Protein AF-A0A2V7LCY2-F1 (afdb_monomer)

Mean predicted aligned error: 13.64 Å

Nearest PDB structures (foldseek):
  6x6s-assembly1_AY  TM=3.206E-01  e=6.031E+00  Helicobacter pylori
  4gzv-assembly2_G  TM=2.573E-01  e=1.476E+00  Bacteroides ovatus ATCC 8483
  2opl-assembly1_A  TM=2.297E-01  e=2.893E+00  Geobacter sulfurreducens
  8gnn-assembly1_B  TM=3.314E-01  e=4.177E+00  Homo sapiens

Foldseek 3Di:
DDPFWPDWDFDFPDDDPFKTWGQTQWTAGVVRDIDGPGGDTDIDTVVVPPDDDDDDDDPVVVVVVVVVVVVVVVVVVVVVVVVDDDDDDDDPDDDDDDDD

Solvent-accessible surface area (backbone atoms only — not comparable to full-atom values): 6447 Å² total; per-residue (Å²): 136,69,97,52,69,66,45,81,41,55,51,79,77,47,73,60,99,57,34,37,34,29,35,31,55,31,34,30,32,71,84,69,50,74,44,79,54,70,69,54,75,47,78,42,53,44,92,78,51,90,77,86,86,82,92,76,81,57,63,69,62,50,52,51,52,53,49,51,52,52,51,52,50,51,52,49,52,53,51,43,61,75,68,68,67,79,93,81,81,78,79,85,85,80,88,84,90,75,95,131

pLDDT: mean 78.45, std 15.23, range [41.38, 97.06]

Radius of gyration: 26.58 Å; Cα contacts (8 Å, |Δi|>4): 96; chains: 1; bounding box: 69×38×60 Å

Secondary structure (DSSP, 8-state):
--TTEEEEEEEEEEE-SSEEEEEEEEEEETT--EE---S-EEEEEGGG-S--------HHHHHHHHHHHHHHHHHHHHHHHHTT----S-----------

Sequence (100 aa):
MGPGIARVEGALIGSTDSEYTLRIAGVTDIRGRESRWSGEQVSLRRTWVGNAYERRFSKPRTYVLVGALTAGLTTFVVTRHLFGIGSLAGSSGGGGGNQQ

Structure (mmCIF, N/CA/C/O backbone):
data_AF-A0A2V7LCY2-F1
#
_entry.id   AF-A0A2V7LCY2-F1
#
loop_
_atom_site.group_PDB
_atom_site.id
_atom_site.type_symbol
_atom_site.label_atom_id
_atom_site.label_alt_id
_atom_site.label_comp_id
_atom_site.label_asym_id
_atom_site.label_entity_id
_atom_site.label_seq_id
_atom_site.pdbx_PDB_ins_code
_atom_site.Cartn_x
_atom_site.Cartn_y
_atom_site.Cartn_z
_atom_site.occupancy
_atom_site.B_iso_or_equiv
_atom_site.auth_seq_id
_atom_site.auth_comp_id
_atom_site.auth_asym_id
_atom_site.auth_atom_id
_atom_site.pdbx_PDB_model_num
ATOM 1 N N . MET A 1 1 ? -13.622 4.830 14.719 1.00 61.41 1 MET A N 1
ATOM 2 C CA . MET A 1 1 ? -14.002 3.635 13.932 1.00 61.41 1 MET A CA 1
ATOM 3 C C . MET A 1 1 ? -15.371 3.170 14.398 1.00 61.41 1 MET A C 1
ATOM 5 O O . MET A 1 1 ? -15.508 2.871 15.575 1.00 61.41 1 MET A O 1
ATOM 9 N N . GLY A 1 2 ? -16.389 3.214 13.537 1.00 64.44 2 GLY A N 1
ATOM 10 C CA . GLY A 1 2 ? -17.756 2.817 13.900 1.00 64.44 2 GLY A CA 1
ATOM 11 C C . GLY A 1 2 ? -18.002 1.307 13.746 1.00 64.44 2 GLY A C 1
ATOM 12 O O . GLY A 1 2 ? -17.271 0.651 12.997 1.00 64.44 2 GLY A O 1
ATOM 13 N N . PRO A 1 3 ? -19.020 0.745 14.425 1.00 64.81 3 PRO A N 1
ATOM 14 C CA . PRO A 1 3 ? -19.441 -0.639 14.225 1.00 64.81 3 PRO A CA 1
ATOM 15 C C . PRO A 1 3 ? -19.956 -0.813 12.789 1.00 64.81 3 PRO A C 1
ATOM 17 O O . PRO A 1 3 ? -20.883 -0.124 12.372 1.00 64.81 3 PRO A O 1
ATOM 20 N N . GLY A 1 4 ? -19.328 -1.707 12.024 1.00 75.69 4 GLY A N 1
ATOM 21 C CA . GLY A 1 4 ? -19.685 -1.974 10.625 1.00 75.69 4 GLY A CA 1
ATOM 22 C C . GLY A 1 4 ? -18.519 -1.940 9.639 1.00 75.69 4 GLY A C 1
ATOM 23 O O . GLY A 1 4 ? -18.727 -2.196 8.464 1.00 75.69 4 GLY A O 1
ATOM 24 N N . ILE A 1 5 ? -17.286 -1.666 10.069 1.00 78.06 5 ILE A N 1
ATOM 25 C CA . ILE A 1 5 ? -16.123 -1.747 9.174 1.00 78.06 5 ILE A CA 1
ATOM 26 C C . ILE A 1 5 ? -15.685 -3.207 9.025 1.00 78.06 5 ILE A C 1
ATOM 28 O O . ILE A 1 5 ? -15.296 -3.840 10.003 1.00 78.06 5 ILE A O 1
ATOM 32 N N . ALA A 1 6 ? -15.716 -3.725 7.798 1.00 84.44 6 ALA A N 1
ATOM 33 C CA . ALA A 1 6 ? -15.206 -5.055 7.468 1.00 84.44 6 ALA A CA 1
ATOM 34 C C . ALA A 1 6 ? -13.740 -5.015 7.029 1.00 84.44 6 ALA A C 1
ATOM 36 O O . ALA A 1 6 ? -12.966 -5.917 7.349 1.00 84.44 6 ALA A O 1
ATOM 37 N N . ARG A 1 7 ? -13.350 -3.976 6.281 1.00 85.56 7 ARG A N 1
ATOM 38 C CA . ARG A 1 7 ? -12.001 -3.863 5.726 1.00 85.56 7 ARG A CA 1
ATOM 39 C C . ARG A 1 7 ? -11.551 -2.414 5.652 1.00 85.56 7 ARG A C 1
ATOM 41 O O . ARG A 1 7 ? -12.304 -1.547 5.225 1.00 85.56 7 ARG A O 1
ATOM 48 N N . VAL A 1 8 ? -10.302 -2.174 6.035 1.00 87.12 8 VAL A N 1
ATOM 49 C CA . VAL A 1 8 ? -9.614 -0.897 5.832 1.00 87.12 8 VAL A CA 1
ATOM 50 C C . VAL A 1 8 ? -8.478 -1.142 4.854 1.00 87.12 8 VAL A C 1
ATOM 52 O O . VAL A 1 8 ? -7.664 -2.044 5.059 1.00 87.12 8 VAL A O 1
ATOM 55 N N . GLU A 1 9 ? -8.431 -0.355 3.787 1.00 88.12 9 GLU A N 1
ATOM 56 C CA . GLU A 1 9 ? -7.368 -0.400 2.791 1.00 88.12 9 GLU A CA 1
ATOM 57 C C . GLU A 1 9 ? -6.594 0.916 2.794 1.00 88.12 9 GLU A C 1
ATOM 59 O O . GLU A 1 9 ? -7.159 2.005 2.929 1.00 88.12 9 GLU A O 1
ATOM 64 N N . GLY A 1 10 ? -5.275 0.828 2.656 1.00 89.00 10 GLY A N 1
ATOM 65 C CA . GLY A 1 10 ? -4.415 1.995 2.746 1.00 89.00 10 GLY A CA 1
ATOM 66 C C . GLY A 1 10 ? -2.937 1.666 2.620 1.00 89.00 10 GLY A C 1
ATOM 67 O O . GLY A 1 10 ? -2.539 0.504 2.534 1.00 89.00 10 GLY A O 1
ATOM 68 N N . ALA A 1 11 ? -2.119 2.713 2.619 1.00 88.25 11 ALA A N 1
ATOM 69 C CA . ALA A 1 11 ? -0.672 2.575 2.683 1.00 88.25 11 ALA A CA 1
ATOM 70 C C . ALA A 1 11 ? -0.242 2.423 4.147 1.00 88.25 11 ALA A C 1
ATOM 72 O O . ALA A 1 11 ? -0.536 3.294 4.969 1.00 88.25 11 ALA A O 1
ATOM 73 N N . LEU A 1 12 ? 0.465 1.339 4.467 1.00 88.88 12 LEU A N 1
ATOM 74 C CA . LEU A 1 12 ? 1.072 1.154 5.783 1.00 88.88 12 LEU A CA 1
ATOM 75 C C . LEU A 1 12 ? 2.237 2.141 5.938 1.00 88.88 12 LEU A C 1
ATOM 77 O O . LEU A 1 12 ? 3.196 2.088 5.171 1.00 88.88 12 LEU A O 1
ATOM 81 N N . ILE A 1 13 ? 2.137 3.049 6.908 1.00 90.00 13 ILE A N 1
ATOM 82 C CA . ILE A 1 13 ? 3.191 4.023 7.230 1.00 90.00 13 ILE A CA 1
ATOM 83 C C . ILE A 1 13 ? 4.122 3.453 8.300 1.00 90.00 13 ILE A C 1
ATOM 85 O O . ILE A 1 13 ? 5.332 3.645 8.236 1.00 90.00 13 ILE A O 1
ATOM 89 N N . GLY A 1 14 ? 3.563 2.729 9.268 1.00 86.00 14 GLY A N 1
ATOM 90 C CA . GLY A 1 14 ? 4.328 2.106 10.338 1.00 86.00 14 GLY A CA 1
ATOM 91 C C . GLY A 1 14 ? 3.546 0.991 11.014 1.00 86.00 14 GLY A C 1
ATOM 92 O O . GLY A 1 14 ? 2.317 0.990 11.018 1.00 86.00 14 GLY A O 1
ATOM 93 N N . SER A 1 15 ? 4.269 0.036 11.585 1.00 88.44 15 SER A N 1
ATOM 94 C CA . SER A 1 15 ? 3.714 -1.000 12.452 1.00 88.44 15 SER A CA 1
ATOM 95 C C . SER A 1 15 ? 4.592 -1.095 13.685 1.00 88.44 15 SER A C 1
ATOM 97 O O . SER A 1 15 ? 5.811 -1.192 13.567 1.00 88.44 15 SER A O 1
ATOM 99 N N . THR A 1 16 ? 3.958 -1.112 14.847 1.00 87.81 16 THR A N 1
ATOM 100 C CA . THR A 1 16 ? 4.562 -1.533 16.110 1.00 87.81 16 THR A CA 1
ATOM 101 C C . THR A 1 16 ? 3.980 -2.891 16.504 1.00 87.81 16 THR A C 1
ATOM 103 O O . THR A 1 16 ? 3.157 -3.470 15.777 1.00 87.81 16 THR A O 1
ATOM 106 N N . ASP A 1 17 ? 4.390 -3.406 17.660 1.00 82.94 17 ASP A N 1
ATOM 107 C CA . ASP A 1 17 ? 3.846 -4.651 18.209 1.00 82.94 17 ASP A CA 1
ATOM 108 C C . ASP A 1 17 ? 2.370 -4.522 18.615 1.00 82.94 17 ASP A C 1
ATOM 110 O O . ASP A 1 17 ? 1.644 -5.513 18.646 1.00 82.94 17 ASP A O 1
ATOM 114 N N . SER A 1 18 ? 1.896 -3.304 18.887 1.00 86.75 18 SER A N 1
ATOM 115 C CA . SER A 1 18 ? 0.548 -3.041 19.403 1.00 86.75 18 SER A CA 1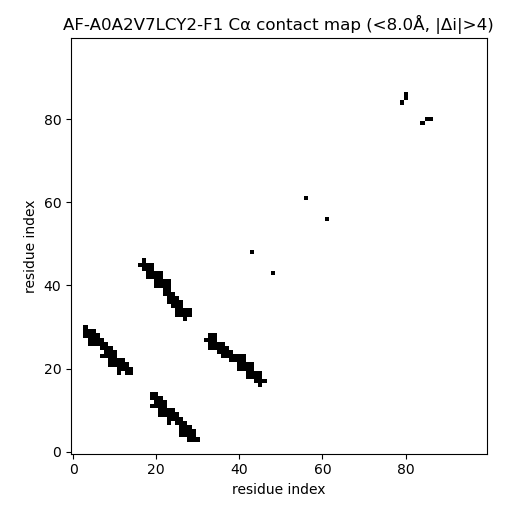
ATOM 116 C C . SER A 1 18 ? -0.349 -2.262 18.441 1.00 86.75 18 SER A C 1
ATOM 118 O O . SER A 1 18 ? -1.572 -2.266 18.613 1.00 86.75 18 SER A O 1
ATOM 120 N N . GLU A 1 19 ? 0.213 -1.624 17.415 1.00 88.88 19 GLU A N 1
ATOM 121 C CA . GLU A 1 19 ? -0.509 -0.674 16.576 1.00 88.88 19 GLU A CA 1
ATOM 122 C C . GLU A 1 19 ? -0.048 -0.701 15.119 1.00 88.88 19 GLU A C 1
ATOM 124 O O . GLU A 1 19 ? 1.123 -0.914 14.800 1.00 88.88 19 GLU A O 1
ATOM 129 N N . TYR A 1 20 ? -0.995 -0.449 14.224 1.00 88.44 20 TYR A N 1
ATOM 130 C CA . TYR A 1 20 ? -0.734 -0.164 12.827 1.00 88.44 20 TYR A CA 1
ATOM 131 C C . TYR A 1 20 ? -1.096 1.279 12.519 1.00 88.44 20 TYR A C 1
ATOM 133 O O . TYR A 1 20 ? -2.222 1.709 12.762 1.00 88.44 20 TYR A O 1
ATOM 141 N N . THR A 1 21 ? -0.171 1.998 11.903 1.00 90.50 21 THR A N 1
ATOM 142 C CA . THR A 1 21 ? -0.401 3.349 11.405 1.00 90.50 21 THR A CA 1
ATOM 143 C C . THR A 1 21 ? -0.557 3.278 9.898 1.00 90.50 21 THR A C 1
ATOM 145 O O . THR A 1 21 ? 0.404 2.994 9.175 1.00 90.50 21 THR A O 1
ATOM 148 N N . LEU A 1 22 ? -1.767 3.537 9.409 1.00 89.69 22 LEU A N 1
ATOM 149 C CA . LEU A 1 22 ? -2.081 3.498 7.984 1.00 89.69 22 LEU A CA 1
ATOM 150 C C . LEU A 1 22 ? -2.594 4.849 7.505 1.00 89.69 22 LEU A C 1
ATOM 152 O O . LEU A 1 22 ? -3.300 5.558 8.218 1.00 89.69 22 LEU A O 1
ATOM 156 N N . ARG A 1 23 ? -2.283 5.175 6.254 1.00 88.31 23 ARG A N 1
ATOM 157 C CA . ARG A 1 23 ? -2.972 6.231 5.514 1.00 88.31 23 ARG A CA 1
ATOM 158 C C . ARG A 1 23 ? -4.103 5.606 4.721 1.00 88.31 23 ARG A C 1
ATOM 160 O O . ARG A 1 23 ? -3.839 4.829 3.799 1.00 88.31 23 ARG A O 1
ATOM 167 N N . ILE A 1 24 ? -5.336 5.927 5.100 1.00 87.31 24 ILE A N 1
ATOM 168 C CA . ILE A 1 24 ? -6.533 5.298 4.543 1.00 87.31 24 ILE A CA 1
ATOM 169 C C . ILE A 1 24 ? -6.723 5.736 3.086 1.00 87.31 24 ILE A C 1
ATOM 171 O O . ILE A 1 24 ? -6.641 6.922 2.749 1.00 87.31 24 ILE A O 1
ATOM 175 N N . ALA A 1 25 ? -6.954 4.751 2.221 1.00 85.88 25 ALA A N 1
ATOM 176 C CA . A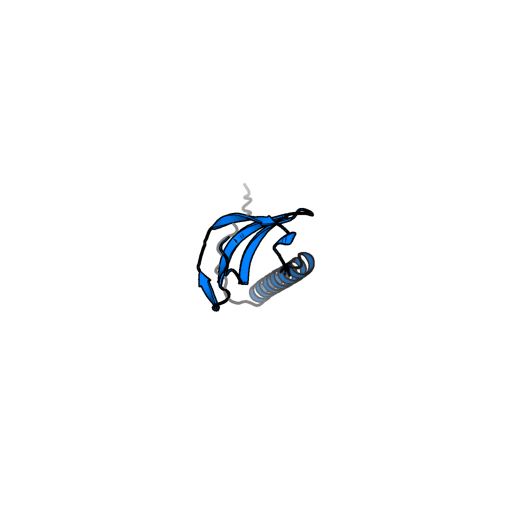LA A 1 25 ? -7.362 4.941 0.834 1.00 85.88 25 ALA A CA 1
ATOM 177 C C . ALA A 1 25 ? -8.856 4.635 0.643 1.00 85.88 25 ALA A C 1
ATOM 179 O O . ALA A 1 25 ? -9.519 5.308 -0.147 1.00 85.88 25 ALA A O 1
ATOM 180 N N . GLY A 1 26 ? -9.381 3.658 1.390 1.00 84.50 26 GLY A N 1
ATOM 181 C CA . GLY A 1 26 ? -10.783 3.263 1.346 1.00 84.50 26 GLY A CA 1
ATOM 182 C C . GLY A 1 26 ? -11.177 2.385 2.529 1.00 84.50 26 GLY A C 1
ATOM 183 O O . GLY A 1 26 ? -10.336 1.747 3.170 1.00 84.50 26 GLY A O 1
ATOM 184 N N . VAL A 1 27 ? -12.474 2.368 2.827 1.00 85.25 27 VAL A N 1
ATOM 185 C CA . VAL A 1 27 ? -13.062 1.508 3.856 1.00 85.25 27 VAL A CA 1
ATOM 186 C C . VAL A 1 27 ? -14.256 0.771 3.270 1.00 85.25 27 VAL A C 1
ATOM 188 O O . VAL A 1 27 ? -15.130 1.379 2.651 1.00 85.25 27 VAL A O 1
ATOM 191 N N . THR A 1 28 ? -14.304 -0.537 3.496 1.00 86.75 28 THR A N 1
ATOM 192 C CA . THR A 1 28 ? -15.426 -1.395 3.122 1.00 86.75 28 THR A CA 1
ATOM 193 C C . THR A 1 28 ? -16.248 -1.727 4.362 1.00 86.75 28 THR A C 1
ATOM 195 O O . THR A 1 28 ? -15.727 -2.244 5.355 1.0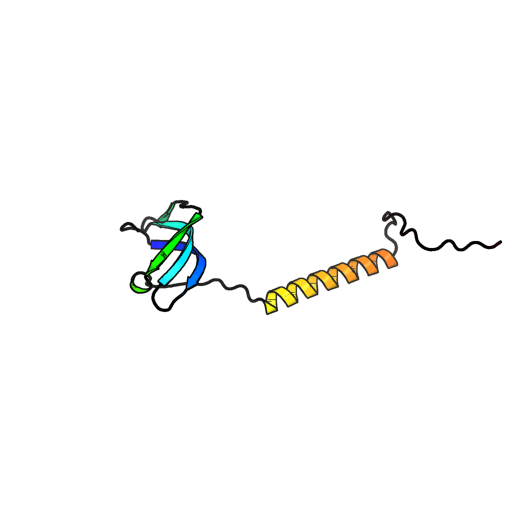0 86.75 28 THR A O 1
ATOM 198 N N . ASP A 1 29 ? -17.541 -1.427 4.297 1.00 84.25 29 ASP A N 1
ATOM 199 C CA . ASP A 1 29 ? -18.543 -1.791 5.303 1.00 84.25 29 ASP A CA 1
ATOM 200 C C . ASP A 1 29 ? -18.846 -3.308 5.234 1.00 84.25 29 ASP A C 1
ATOM 202 O O . ASP A 1 29 ? -18.686 -3.933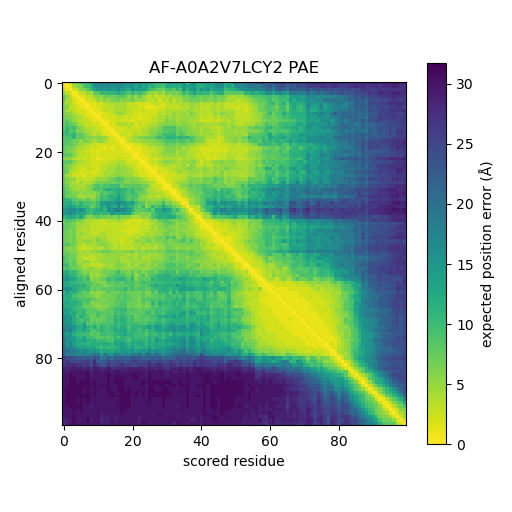 4.185 1.00 84.25 29 ASP A O 1
ATOM 206 N N . ILE A 1 30 ? -19.345 -3.910 6.315 1.00 84.25 30 ILE A N 1
ATOM 207 C CA . ILE A 1 30 ? -19.901 -5.277 6.342 1.00 84.25 30 ILE A CA 1
ATOM 208 C C . ILE A 1 30 ? -21.013 -5.485 5.307 1.00 84.25 30 ILE A C 1
ATOM 210 O O . ILE A 1 30 ? -21.270 -6.609 4.888 1.00 84.25 30 ILE A O 1
ATOM 214 N N . ARG A 1 31 ? -21.655 -4.400 4.859 1.00 84.06 31 ARG A N 1
ATOM 215 C CA . ARG A 1 31 ? -22.656 -4.409 3.779 1.00 84.06 31 ARG A CA 1
ATOM 216 C C . ARG A 1 31 ? -22.047 -4.326 2.373 1.00 84.06 31 ARG A C 1
ATOM 218 O O . ARG A 1 31 ? -22.784 -4.147 1.410 1.00 84.06 31 ARG A O 1
ATOM 225 N N . GLY A 1 32 ? -20.719 -4.374 2.248 1.00 79.19 32 GLY A N 1
ATOM 226 C CA . GLY A 1 32 ? -19.996 -4.292 0.975 1.00 79.19 32 GLY A CA 1
ATOM 227 C C . GLY A 1 32 ? -19.959 -2.897 0.347 1.00 79.19 32 GLY A C 1
ATOM 228 O O . GLY A 1 32 ? -19.447 -2.740 -0.757 1.00 79.19 32 GLY A O 1
ATOM 229 N N . ARG A 1 33 ? -20.484 -1.870 1.026 1.00 77.62 33 ARG A N 1
ATOM 230 C CA . ARG A 1 33 ? -20.405 -0.489 0.539 1.00 77.62 33 ARG A CA 1
ATOM 231 C C . ARG A 1 33 ? -18.997 0.046 0.746 1.00 77.62 33 ARG A C 1
ATOM 233 O O . ARG A 1 33 ? -18.475 0.011 1.861 1.00 77.62 33 ARG A O 1
ATOM 240 N N . GLU A 1 34 ? -18.413 0.559 -0.326 1.00 77.06 34 GLU A N 1
ATOM 241 C CA . GLU A 1 34 ? -17.134 1.250 -0.287 1.00 77.06 34 GLU A CA 1
ATOM 242 C C . GLU A 1 34 ? -17.371 2.729 0.022 1.00 77.06 34 GLU A C 1
ATOM 244 O O . GLU A 1 34 ? -18.117 3.416 -0.678 1.00 77.06 34 GLU A O 1
ATOM 249 N N . SER A 1 35 ? -16.758 3.217 1.097 1.00 72.44 35 SER A N 1
ATOM 250 C CA . SER A 1 35 ? -16.732 4.639 1.420 1.00 72.44 35 SER A CA 1
ATOM 251 C C . SER A 1 35 ? -15.314 5.155 1.231 1.00 72.44 35 SER A C 1
ATOM 253 O O . SER A 1 35 ? -14.366 4.683 1.870 1.00 72.44 35 SER A O 1
ATOM 255 N N . ARG A 1 36 ? -15.160 6.127 0.328 1.00 65.00 36 ARG A N 1
ATOM 256 C CA . ARG A 1 36 ? -13.875 6.759 0.030 1.00 65.00 36 ARG A CA 1
ATOM 257 C C . ARG A 1 36 ? -13.543 7.772 1.125 1.00 65.00 36 ARG A C 1
ATOM 259 O O . ARG A 1 36 ? -13.759 8.968 0.975 1.00 65.00 36 ARG A O 1
ATOM 266 N N . TRP A 1 37 ? -13.030 7.278 2.246 1.00 66.19 37 TRP A N 1
ATOM 267 C CA . TRP A 1 37 ? -12.465 8.102 3.312 1.00 66.19 37 TRP A CA 1
ATOM 268 C C . TRP A 1 37 ? -10.987 8.341 2.989 1.00 66.19 37 TRP A C 1
ATOM 270 O O . TRP A 1 37 ? -10.142 7.481 3.220 1.00 66.19 37 TRP A O 1
ATOM 280 N N . SER A 1 38 ? -10.677 9.454 2.320 1.00 63.81 38 SER A N 1
ATOM 281 C CA . SER A 1 38 ? -9.344 9.667 1.749 1.00 63.81 38 SER A CA 1
ATOM 282 C C . SER A 1 38 ? -8.421 10.461 2.669 1.00 63.81 38 SER A C 1
ATOM 284 O O . SER A 1 38 ? -8.735 11.594 3.026 1.00 63.81 38 SER A O 1
ATOM 286 N N . GLY A 1 39 ? -7.225 9.923 2.919 1.00 64.69 39 GLY A N 1
ATOM 287 C CA . GLY A 1 39 ? -6.041 10.717 3.271 1.00 64.69 39 GLY A CA 1
ATOM 288 C C . GLY A 1 39 ? -5.767 10.914 4.759 1.00 64.69 39 GLY A C 1
ATOM 289 O O . GLY A 1 39 ? -4.679 11.373 5.099 1.00 64.69 39 GLY A O 1
ATOM 290 N N . GLU A 1 40 ? -6.683 10.519 5.636 1.00 75.44 40 GLU A N 1
ATOM 291 C CA . GLU A 1 40 ? -6.466 10.591 7.078 1.00 75.44 40 GLU A CA 1
ATOM 292 C C . GLU A 1 40 ? -5.511 9.478 7.532 1.00 75.44 40 GLU A C 1
ATOM 294 O O . GLU A 1 40 ? -5.626 8.313 7.124 1.00 75.44 40 GLU A O 1
ATOM 299 N N . GLN A 1 41 ? -4.517 9.852 8.340 1.00 83.62 41 GLN A N 1
ATOM 300 C CA . GLN A 1 41 ? -3.657 8.891 9.014 1.00 83.62 41 GLN A CA 1
ATOM 301 C C . GLN A 1 41 ? -4.401 8.397 10.242 1.00 83.62 41 GLN A C 1
ATOM 303 O O . GLN A 1 41 ? -4.704 9.179 11.139 1.00 83.62 41 GLN A O 1
ATOM 308 N N . VAL A 1 42 ? -4.680 7.099 10.284 1.00 85.00 42 VAL A N 1
ATOM 309 C CA . VAL A 1 42 ? -5.357 6.504 11.428 1.00 85.00 42 VAL A CA 1
ATOM 310 C C . VAL A 1 42 ? -4.503 5.407 12.019 1.00 85.00 42 VAL A C 1
ATOM 312 O O . VAL A 1 42 ? -3.888 4.598 11.317 1.00 85.00 42 VAL A O 1
ATOM 315 N N . SER A 1 43 ? -4.474 5.416 13.341 1.00 86.75 43 SER A N 1
ATOM 316 C CA . SER A 1 43 ? -3.790 4.433 14.140 1.00 86.75 43 SER A CA 1
ATOM 317 C C . SER A 1 43 ? -4.811 3.395 14.625 1.00 86.75 43 SER A C 1
ATOM 319 O O . SER A 1 43 ? -5.894 3.702 15.133 1.00 86.75 43 SER A O 1
ATOM 321 N N . LEU A 1 44 ? -4.527 2.134 14.317 1.00 86.50 44 LEU A N 1
ATOM 322 C CA . LEU A 1 44 ? -5.404 0.991 14.532 1.00 86.50 44 LEU A CA 1
ATOM 323 C C . LEU A 1 44 ? -4.715 0.037 15.495 1.00 86.50 44 LEU A C 1
ATOM 325 O O . LEU A 1 44 ? -3.666 -0.529 15.181 1.00 86.50 44 LEU A O 1
ATOM 329 N N . ARG A 1 45 ? -5.324 -0.182 16.662 1.00 86.50 45 ARG A N 1
ATOM 330 C CA . ARG A 1 45 ? -4.825 -1.166 17.626 1.00 86.50 45 ARG A CA 1
ATOM 331 C C . ARG A 1 45 ? -4.859 -2.553 16.998 1.00 86.50 45 ARG A C 1
ATOM 333 O O . ARG A 1 45 ? -5.895 -2.983 16.493 1.00 86.50 45 ARG A O 1
ATOM 340 N N . ARG A 1 46 ? -3.744 -3.280 17.080 1.00 85.06 46 ARG A N 1
ATOM 341 C CA . ARG A 1 46 ? -3.606 -4.631 16.520 1.00 85.06 46 ARG A CA 1
ATOM 342 C C . ARG A 1 46 ? -4.632 -5.605 17.107 1.00 85.06 46 ARG A C 1
ATOM 344 O O . ARG A 1 46 ? -5.089 -6.493 16.404 1.00 85.06 46 ARG A O 1
ATOM 351 N N . THR A 1 47 ? -5.069 -5.387 18.348 1.00 86.38 47 THR A N 1
ATOM 352 C CA . THR A 1 47 ? -6.124 -6.179 19.006 1.00 86.38 47 THR A CA 1
ATOM 353 C C . THR A 1 47 ? -7.498 -6.072 18.342 1.00 86.38 47 THR A C 1
ATOM 355 O O . THR A 1 47 ? -8.340 -6.936 18.558 1.00 86.38 47 THR A O 1
ATOM 358 N N . TRP A 1 48 ? -7.747 -5.034 17.539 1.00 83.75 48 TRP A N 1
ATOM 359 C CA . TRP A 1 48 ? -8.992 -4.865 16.780 1.00 83.75 48 TRP A CA 1
ATOM 360 C C . TRP A 1 48 ? -8.897 -5.416 15.356 1.00 83.75 48 TRP A C 1
ATOM 362 O O . TRP A 1 48 ? -9.886 -5.422 14.625 1.00 83.75 48 TRP A O 1
ATOM 372 N N . VAL A 1 49 ? -7.712 -5.872 14.949 1.00 83.00 49 VAL A N 1
ATOM 373 C CA . VAL A 1 49 ? -7.441 -6.373 13.605 1.00 83.00 49 VAL A CA 1
ATOM 374 C C . VAL A 1 49 ? -7.368 -7.893 13.662 1.00 83.00 49 VAL A C 1
ATOM 376 O O . VAL A 1 49 ? -6.395 -8.456 14.150 1.00 83.00 49 VAL A O 1
ATOM 379 N N . GLY A 1 50 ? -8.395 -8.566 13.139 1.00 83.50 50 GLY A N 1
ATOM 380 C CA . GLY A 1 50 ? -8.414 -10.031 13.095 1.00 83.50 50 GLY A CA 1
ATOM 381 C C . GLY A 1 50 ? -7.389 -10.618 12.119 1.00 83.50 50 GLY A C 1
ATOM 382 O O . GLY A 1 50 ? -6.735 -11.604 12.431 1.00 83.50 50 GLY A O 1
ATOM 383 N N . ASN A 1 51 ? -7.229 -10.006 10.942 1.00 83.19 51 ASN A N 1
ATOM 384 C CA . ASN A 1 51 ? -6.260 -10.419 9.926 1.00 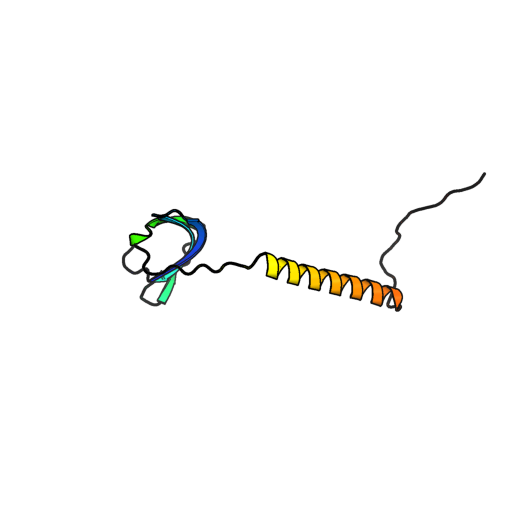83.19 51 ASN A CA 1
ATOM 385 C C . ASN A 1 51 ? -5.659 -9.194 9.233 1.00 83.19 51 ASN A C 1
ATOM 387 O O . ASN A 1 51 ? -6.379 -8.254 8.895 1.00 83.19 51 ASN A O 1
ATOM 391 N N . ALA A 1 52 ? -4.350 -9.232 8.979 1.00 84.56 52 ALA A N 1
ATOM 392 C CA . ALA A 1 52 ? -3.629 -8.190 8.257 1.00 84.56 52 ALA A CA 1
ATOM 393 C C . ALA A 1 52 ? -2.961 -8.786 7.013 1.00 84.56 52 ALA A C 1
ATOM 395 O O . ALA A 1 52 ? -2.142 -9.698 7.116 1.00 84.56 52 ALA A O 1
ATOM 396 N N . TYR A 1 53 ? -3.298 -8.251 5.839 1.00 85.50 53 TYR A N 1
ATOM 397 C CA . TYR A 1 53 ? -2.679 -8.626 4.570 1.00 85.50 53 TYR A CA 1
ATOM 398 C C . TYR A 1 53 ? -1.826 -7.475 4.064 1.00 85.50 53 TYR A C 1
ATOM 400 O O . TYR A 1 53 ? -2.340 -6.402 3.751 1.00 85.50 53 TYR A O 1
ATOM 408 N N . GLU A 1 54 ? -0.524 -7.711 3.944 1.00 85.44 54 GLU A N 1
ATOM 409 C CA . GLU A 1 54 ? 0.402 -6.727 3.402 1.00 85.44 54 GLU A CA 1
ATOM 410 C C . GLU A 1 54 ? 0.836 -7.135 1.994 1.00 85.44 54 GLU A C 1
ATOM 412 O O . GLU A 1 54 ? 1.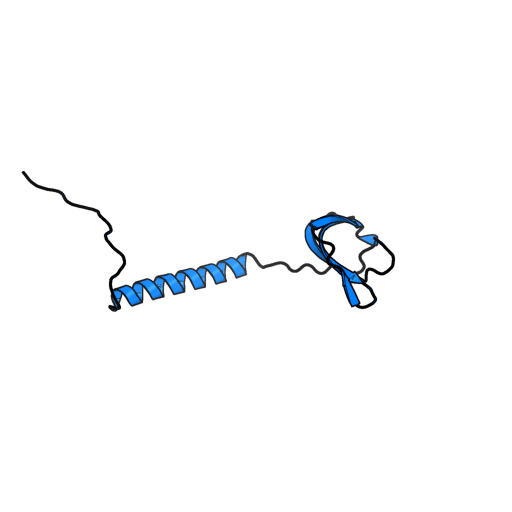424 -8.196 1.778 1.00 85.44 54 GLU A O 1
ATOM 417 N N . ARG A 1 55 ? 0.567 -6.272 1.012 1.00 86.75 55 ARG A N 1
ATOM 418 C CA . ARG A 1 55 ? 1.114 -6.430 -0.338 1.00 86.75 55 ARG A CA 1
ATOM 419 C C . ARG A 1 55 ? 2.489 -5.774 -0.387 1.00 86.75 55 ARG A C 1
ATOM 421 O O . ARG A 1 55 ? 2.589 -4.558 -0.516 1.00 86.75 55 ARG A O 1
ATOM 428 N N . ARG A 1 56 ? 3.551 -6.579 -0.299 1.00 84.00 56 ARG A N 1
ATOM 429 C CA . ARG A 1 56 ? 4.936 -6.108 -0.452 1.00 84.00 56 ARG A CA 1
ATOM 430 C C . ARG A 1 56 ? 5.435 -6.343 -1.870 1.00 84.00 56 ARG A C 1
ATOM 432 O O . ARG A 1 56 ? 5.478 -7.478 -2.342 1.00 84.00 56 ARG A O 1
ATOM 439 N N . PHE A 1 57 ? 5.884 -5.278 -2.528 1.00 81.62 57 PHE A N 1
ATOM 440 C CA . PHE A 1 57 ? 6.653 -5.419 -3.759 1.00 81.62 57 PHE A CA 1
ATOM 441 C C . PHE A 1 57 ? 8.060 -5.925 -3.436 1.00 81.62 57 PHE A C 1
ATOM 443 O O . PHE A 1 57 ? 8.748 -5.408 -2.554 1.00 81.62 57 PHE A O 1
ATOM 450 N N . SER A 1 58 ? 8.500 -6.949 -4.163 1.00 87.44 58 SER A N 1
ATOM 451 C CA . SER A 1 58 ? 9.851 -7.479 -4.019 1.00 87.44 58 SER A CA 1
ATOM 452 C C . SER A 1 58 ? 10.836 -6.562 -4.741 1.00 87.44 58 SER A C 1
ATOM 454 O O . SER A 1 58 ? 10.980 -6.646 -5.959 1.00 87.44 58 SER A O 1
ATOM 456 N N . LYS A 1 59 ? 11.541 -5.715 -3.978 1.00 89.44 59 LYS A N 1
ATOM 457 C CA . LYS A 1 59 ? 12.615 -4.843 -4.484 1.00 89.44 59 LYS A CA 1
ATOM 458 C C . LYS A 1 59 ? 13.568 -5.556 -5.460 1.00 89.44 59 LYS A C 1
ATOM 460 O O . LYS A 1 59 ? 13.738 -5.033 -6.558 1.00 89.44 59 LYS A O 1
ATOM 465 N N . PRO A 1 60 ? 14.146 -6.739 -5.148 1.00 90.44 60 PRO A N 1
ATOM 466 C CA . PRO A 1 60 ? 15.085 -7.384 -6.067 1.00 90.44 60 PRO A CA 1
ATOM 467 C C . PRO A 1 60 ? 14.421 -7.810 -7.379 1.00 90.44 60 PRO A C 1
ATOM 469 O O . PRO A 1 60 ? 14.993 -7.590 -8.441 1.00 90.44 60 PRO A O 1
ATOM 472 N N . ARG A 1 61 ? 13.192 -8.349 -7.339 1.00 90.75 61 ARG A N 1
ATOM 473 C CA . ARG A 1 61 ? 12.462 -8.717 -8.564 1.00 90.75 61 ARG A CA 1
ATOM 474 C C . ARG A 1 61 ? 12.151 -7.488 -9.418 1.00 90.75 61 ARG A C 1
ATOM 476 O O . ARG A 1 61 ? 12.283 -7.555 -10.635 1.00 90.75 61 ARG A O 1
ATOM 483 N N . THR A 1 62 ? 11.798 -6.368 -8.788 1.00 91.25 62 THR A N 1
ATOM 484 C CA . THR A 1 62 ? 11.588 -5.096 -9.488 1.00 91.25 62 THR A CA 1
ATOM 485 C C . THR A 1 62 ? 12.875 -4.602 -10.145 1.00 91.25 62 THR A C 1
ATOM 487 O O . THR A 1 62 ? 12.840 -4.249 -11.318 1.00 91.25 62 THR A O 1
ATOM 490 N N . TYR A 1 63 ? 14.014 -4.621 -9.442 1.00 94.94 63 TYR A N 1
ATOM 491 C CA . TYR A 1 63 ? 15.297 -4.212 -10.025 1.00 94.94 63 TYR A CA 1
ATOM 492 C C . TYR A 1 63 ? 15.703 -5.082 -11.213 1.00 94.94 63 TYR A C 1
ATOM 494 O O . TYR A 1 63 ? 16.132 -4.547 -12.230 1.00 94.94 63 TYR A O 1
ATOM 502 N N . VAL A 1 64 ? 15.522 -6.401 -11.115 1.00 96.38 64 VAL A N 1
ATOM 503 C CA . VAL A 1 64 ? 15.809 -7.323 -12.223 1.00 96.38 64 VAL A CA 1
ATOM 504 C C . VAL A 1 64 ? 14.920 -7.021 -13.427 1.00 96.38 64 VAL A C 1
ATOM 506 O O . VAL A 1 64 ? 15.429 -6.904 -14.538 1.00 96.38 64 VAL A O 1
ATOM 509 N N . LEU A 1 65 ? 13.611 -6.842 -13.220 1.00 95.69 65 LEU A N 1
ATOM 510 C CA . LEU A 1 65 ? 12.677 -6.525 -14.301 1.00 95.69 65 LEU A CA 1
ATOM 511 C C . LEU A 1 65 ? 13.024 -5.191 -14.975 1.00 95.69 65 LEU A C 1
ATOM 513 O O . LEU A 1 65 ? 13.128 -5.127 -16.196 1.00 95.69 65 LEU A O 1
ATOM 517 N N . VAL A 1 66 ? 13.239 -4.137 -14.185 1.00 95.81 66 VAL A N 1
ATOM 518 C CA . VAL A 1 66 ? 13.605 -2.808 -14.698 1.00 95.81 66 VAL A CA 1
ATOM 519 C C . VAL A 1 66 ? 14.947 -2.858 -15.427 1.00 95.81 66 VAL A C 1
ATOM 521 O O . VAL A 1 66 ? 15.075 -2.278 -16.505 1.00 95.81 66 VAL A O 1
ATOM 524 N N . GLY A 1 67 ? 15.926 -3.586 -14.886 1.00 96.50 67 GLY A N 1
ATOM 525 C CA . GLY A 1 67 ? 17.229 -3.790 -15.515 1.00 96.50 67 GLY A CA 1
ATOM 526 C C . GLY A 1 67 ? 17.111 -4.499 -16.862 1.00 96.50 67 GLY A C 1
ATOM 527 O O . GLY A 1 67 ? 17.649 -4.013 -17.853 1.00 96.50 67 GLY A O 1
ATOM 528 N N . ALA A 1 68 ? 16.347 -5.592 -16.925 1.00 96.88 68 ALA A N 1
ATOM 529 C CA . ALA A 1 68 ? 16.115 -6.342 -18.156 1.00 96.88 68 ALA A CA 1
ATOM 530 C C . ALA A 1 68 ? 15.403 -5.500 -19.225 1.00 96.88 68 ALA A C 1
ATOM 532 O O . ALA A 1 68 ? 15.813 -5.508 -20.383 1.00 96.88 68 ALA A O 1
ATOM 533 N N . LEU A 1 69 ? 14.375 -4.737 -18.840 1.00 97.06 69 LEU A N 1
ATOM 534 C CA . LEU A 1 69 ? 13.657 -3.849 -19.758 1.00 97.06 69 LEU A CA 1
ATOM 535 C C . LEU A 1 69 ? 14.553 -2.720 -20.273 1.00 97.06 69 LEU A C 1
ATOM 537 O O . LEU A 1 69 ? 14.562 -2.452 -21.471 1.00 97.06 69 LEU A O 1
ATOM 541 N N . THR A 1 70 ? 15.329 -2.089 -19.388 1.00 96.19 70 THR A N 1
ATOM 542 C CA . THR A 1 70 ? 16.246 -1.006 -19.768 1.00 96.19 70 THR A CA 1
ATOM 543 C C . THR A 1 70 ? 17.320 -1.517 -20.719 1.00 96.19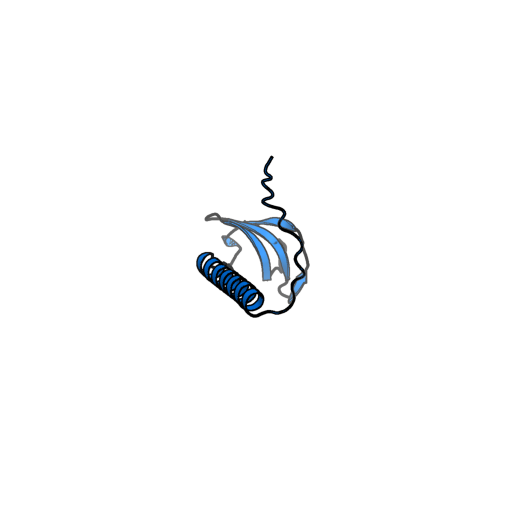 70 THR A C 1
ATOM 545 O O . THR A 1 70 ? 17.521 -0.912 -21.765 1.00 96.19 70 THR A O 1
ATOM 548 N N . ALA A 1 71 ? 17.963 -2.642 -20.388 1.00 95.44 71 ALA A N 1
ATOM 549 C CA . ALA A 1 71 ? 18.989 -3.262 -21.222 1.00 95.44 71 ALA A CA 1
ATOM 550 C C . ALA A 1 71 ? 18.425 -3.716 -22.576 1.00 95.44 71 ALA A C 1
ATOM 552 O O . ALA A 1 71 ? 19.008 -3.433 -23.617 1.00 95.44 71 ALA A O 1
ATOM 553 N N . GLY A 1 72 ? 17.259 -4.367 -22.578 1.00 94.75 72 GLY A N 1
ATOM 554 C CA . GLY A 1 72 ? 16.590 -4.781 -23.808 1.00 94.75 72 GLY A CA 1
ATOM 555 C C . GLY A 1 72 ? 16.252 -3.592 -24.706 1.00 94.75 72 GLY A C 1
ATOM 556 O O . GLY A 1 72 ? 16.507 -3.644 -25.907 1.00 94.75 72 GLY A O 1
ATOM 557 N N . LEU A 1 73 ? 15.743 -2.498 -24.129 1.00 93.19 73 LEU A N 1
ATOM 558 C CA . LEU A 1 73 ? 15.422 -1.282 -24.873 1.00 93.19 73 LEU A CA 1
ATOM 559 C C . LEU A 1 73 ? 16.677 -0.598 -25.428 1.00 93.19 73 LEU A C 1
ATOM 561 O O . LEU A 1 73 ? 16.680 -0.219 -26.596 1.00 93.19 73 LEU A O 1
ATOM 565 N N . THR A 1 74 ? 17.750 -0.455 -24.642 1.00 92.12 74 THR A N 1
ATOM 566 C CA . THR A 1 74 ? 19.000 0.149 -25.132 1.00 92.12 74 THR A CA 1
ATOM 567 C C . THR A 1 74 ? 19.653 -0.700 -26.209 1.00 92.12 74 THR A C 1
ATOM 569 O O . THR A 1 74 ? 20.026 -0.152 -27.246 1.00 92.12 74 THR A O 1
ATOM 572 N N . THR A 1 75 ? 19.739 -2.021 -26.028 1.00 91.19 75 THR A N 1
ATOM 573 C CA . THR A 1 75 ? 20.225 -2.921 -27.080 1.00 91.19 75 THR A CA 1
ATOM 574 C C . THR A 1 75 ? 19.366 -2.787 -28.332 1.00 91.19 75 THR A C 1
ATOM 576 O O . THR A 1 75 ? 19.911 -2.581 -29.410 1.00 91.19 75 THR A O 1
ATOM 579 N N . PHE A 1 76 ? 18.037 -2.802 -28.203 1.00 89.12 76 PHE A N 1
ATOM 580 C CA . PHE A 1 76 ? 17.132 -2.631 -29.337 1.00 89.12 76 PHE A CA 1
ATOM 581 C C . PHE A 1 76 ? 17.375 -1.309 -30.080 1.00 89.12 76 PHE A C 1
ATOM 583 O O . PHE A 1 76 ? 17.542 -1.323 -31.297 1.00 89.12 76 PHE A O 1
ATOM 590 N N . VAL A 1 77 ? 17.457 -0.177 -29.376 1.00 87.44 77 VAL A N 1
ATOM 591 C CA . VAL A 1 77 ? 17.701 1.141 -29.988 1.00 87.44 77 VAL A CA 1
ATOM 592 C C . VAL A 1 77 ? 19.060 1.194 -30.685 1.00 87.44 77 VAL A C 1
ATOM 594 O O . VAL A 1 77 ? 19.123 1.608 -31.841 1.00 87.44 77 VAL A O 1
ATOM 597 N N . VAL A 1 78 ? 20.135 0.738 -30.032 1.00 87.25 78 VAL A N 1
ATOM 598 C CA . VAL A 1 78 ? 21.484 0.708 -30.624 1.00 87.25 78 VAL A CA 1
ATOM 599 C C . VAL A 1 78 ? 21.494 -0.163 -31.874 1.00 87.25 78 VAL A C 1
ATOM 601 O O . VAL A 1 78 ? 21.946 0.273 -32.928 1.00 87.25 78 VAL A O 1
ATOM 604 N N . THR A 1 79 ? 20.931 -1.367 -31.797 1.00 81.25 79 THR A N 1
ATOM 605 C CA . THR A 1 79 ? 20.803 -2.268 -32.940 1.00 81.25 79 THR A CA 1
ATOM 606 C C . THR A 1 79 ? 20.022 -1.600 -34.075 1.00 81.25 79 THR A C 1
ATOM 608 O O . THR A 1 79 ? 20.492 -1.578 -35.207 1.00 81.25 79 THR A O 1
ATOM 611 N N . ARG A 1 80 ? 18.870 -0.974 -33.815 1.00 78.06 80 ARG A N 1
ATOM 612 C CA . ARG A 1 80 ? 18.089 -0.300 -34.868 1.00 78.06 80 ARG A CA 1
ATOM 613 C C . ARG A 1 80 ? 18.786 0.935 -35.452 1.00 78.06 80 ARG A C 1
ATOM 615 O O . ARG A 1 80 ? 18.640 1.170 -36.649 1.00 78.06 80 ARG A O 1
ATOM 622 N N . HIS A 1 81 ? 19.575 1.663 -34.661 1.00 64.69 81 HIS A N 1
ATOM 623 C CA . HIS A 1 81 ? 20.417 2.758 -35.151 1.00 64.69 81 HIS A CA 1
ATOM 624 C C . HIS A 1 81 ? 21.548 2.242 -36.058 1.00 64.69 81 HIS A C 1
ATOM 626 O O . HIS A 1 81 ? 21.814 2.825 -37.105 1.00 64.69 81 HIS A O 1
ATOM 632 N N . LEU A 1 82 ? 22.176 1.115 -35.703 1.00 62.25 82 LEU A N 1
ATOM 633 C CA . LEU A 1 82 ? 23.218 0.471 -36.514 1.00 62.25 82 LEU A CA 1
ATOM 634 C C . LEU A 1 82 ? 22.668 -0.161 -37.807 1.00 62.25 82 LEU A C 1
ATOM 636 O O . LEU A 1 82 ? 23.370 -0.193 -38.812 1.00 62.25 82 LEU A O 1
ATOM 640 N N . PHE A 1 83 ? 21.412 -0.622 -37.808 1.00 64.75 83 PHE A N 1
ATOM 641 C CA . PHE A 1 83 ? 20.745 -1.242 -38.964 1.00 64.75 83 PHE A CA 1
ATOM 642 C C . PHE A 1 83 ? 19.878 -0.275 -39.797 1.00 64.75 83 PHE A C 1
ATOM 644 O O . PHE A 1 83 ? 19.049 -0.727 -40.586 1.00 64.75 83 PHE A O 1
ATOM 651 N N . GLY A 1 84 ? 20.072 1.042 -39.661 1.00 57.84 84 GLY A N 1
ATOM 652 C CA . GLY A 1 84 ? 19.622 2.020 -40.657 1.00 57.84 84 GLY A CA 1
ATOM 653 C C . GLY A 1 84 ? 18.105 2.188 -40.796 1.00 57.84 84 GLY A C 1
ATOM 654 O O . GLY A 1 84 ? 17.551 1.991 -41.874 1.00 57.84 84 GLY A O 1
ATOM 655 N N . ILE A 1 85 ? 17.433 2.647 -39.739 1.00 59.22 85 ILE A N 1
ATOM 656 C CA . ILE A 1 85 ? 16.167 3.388 -39.871 1.00 59.22 85 ILE A CA 1
ATOM 657 C C . ILE A 1 85 ? 16.341 4.802 -39.307 1.00 59.22 85 ILE A C 1
ATOM 659 O O . ILE A 1 85 ? 16.220 5.015 -38.108 1.00 59.22 85 ILE A O 1
ATOM 663 N N . GLY A 1 86 ? 16.620 5.750 -40.208 1.00 48.62 86 GLY A N 1
ATOM 664 C CA . GLY A 1 86 ? 16.275 7.173 -40.092 1.00 48.62 86 GLY A CA 1
ATOM 665 C C . GLY A 1 86 ? 16.940 7.986 -38.977 1.00 48.62 86 GLY A C 1
ATOM 666 O O . GLY A 1 86 ? 16.402 8.123 -37.883 1.00 48.62 86 GLY A O 1
ATOM 667 N N . SER A 1 87 ? 18.049 8.643 -39.312 1.00 56.94 87 SER A N 1
ATOM 668 C CA . SER A 1 87 ? 18.633 9.762 -38.569 1.00 56.94 87 SER A CA 1
ATOM 669 C C . SER A 1 87 ? 17.652 10.936 -38.410 1.00 56.94 87 SER A C 1
ATOM 671 O O . SER A 1 87 ? 17.357 11.606 -39.397 1.00 56.94 87 SER A O 1
ATOM 673 N N . LEU A 1 88 ? 17.213 11.245 -37.185 1.00 54.53 88 LEU A N 1
ATOM 674 C CA . LEU A 1 88 ? 16.631 12.556 -36.829 1.00 54.53 88 LEU A CA 1
ATOM 675 C C . LEU A 1 88 ? 17.000 13.031 -35.404 1.00 54.53 88 LEU A C 1
ATOM 677 O O . LEU A 1 88 ? 16.326 13.892 -34.848 1.00 54.53 88 LEU A O 1
ATOM 681 N N . ALA A 1 89 ? 18.078 12.525 -34.798 1.00 52.66 89 ALA A N 1
ATOM 682 C CA . ALA A 1 89 ? 18.619 1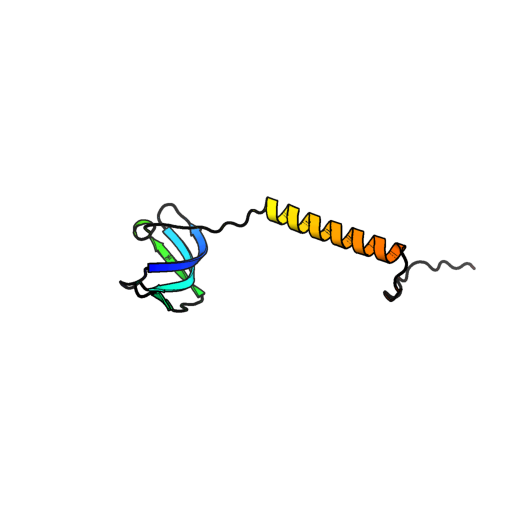3.125 -33.575 1.00 52.66 89 ALA A CA 1
ATOM 683 C C . ALA A 1 89 ? 19.785 14.048 -33.950 1.00 52.66 89 ALA A C 1
ATOM 685 O O . ALA A 1 89 ? 20.884 13.593 -34.263 1.00 52.66 89 ALA A O 1
ATOM 686 N N . GLY A 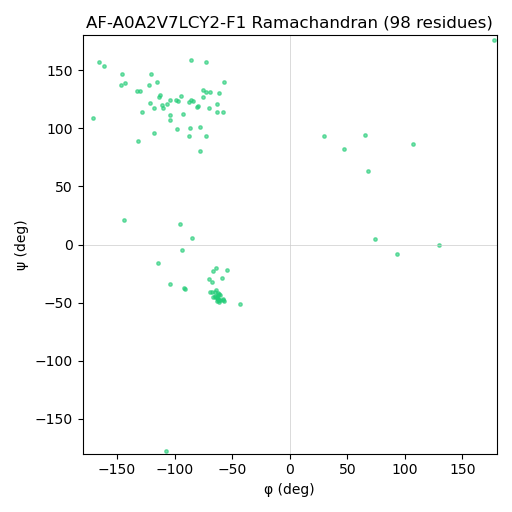1 90 ? 19.490 15.347 -34.003 1.00 45.25 90 GLY A N 1
ATOM 687 C CA . GLY A 1 90 ? 20.425 16.404 -34.360 1.00 45.25 90 GLY A CA 1
ATOM 688 C C . GLY A 1 90 ? 21.675 16.455 -33.477 1.00 45.25 90 GLY A C 1
ATOM 689 O O . GLY A 1 90 ? 21.617 16.282 -32.264 1.00 45.25 90 GLY A O 1
ATOM 690 N N . SER A 1 91 ? 22.791 16.715 -34.159 1.00 47.44 91 SER A N 1
ATOM 691 C CA . SER A 1 91 ? 24.034 17.343 -33.701 1.00 47.44 91 SER A CA 1
ATOM 692 C C . SER A 1 91 ? 24.427 17.160 -32.227 1.00 47.44 91 SER A C 1
ATOM 694 O O . SER A 1 91 ? 24.156 18.017 -31.385 1.00 47.44 91 SER A O 1
ATOM 696 N N . SER A 1 92 ? 25.242 16.142 -31.946 1.00 44.88 92 SER A N 1
ATOM 697 C CA . SER A 1 92 ? 26.279 16.275 -30.921 1.00 44.88 92 SER A CA 1
ATOM 698 C C . SER A 1 92 ? 27.387 17.169 -31.486 1.00 44.88 92 SER A C 1
ATOM 700 O O . SER A 1 92 ? 28.267 16.705 -32.212 1.00 44.88 92 SER A O 1
ATOM 702 N N . GLY A 1 93 ? 27.305 18.471 -31.211 1.00 52.53 93 GLY A N 1
ATOM 703 C CA . GLY A 1 93 ? 28.403 19.398 -31.456 1.00 52.53 93 GLY A CA 1
ATOM 704 C C . GLY A 1 93 ? 29.600 19.017 -30.586 1.00 52.53 93 GLY A C 1
ATOM 705 O O . GLY A 1 93 ? 29.529 19.094 -29.363 1.00 52.53 93 GLY A O 1
ATOM 706 N N . GLY A 1 94 ? 30.687 18.589 -31.219 1.00 48.06 94 GLY A N 1
ATOM 707 C CA . GLY A 1 94 ? 31.933 18.266 -30.540 1.00 48.06 94 GLY A CA 1
ATOM 708 C C . GLY A 1 94 ? 33.059 18.026 -31.536 1.00 48.06 94 GLY A C 1
ATOM 709 O O . GLY A 1 94 ? 33.074 17.001 -32.207 1.00 48.06 94 GLY A O 1
ATOM 710 N N . GLY A 1 95 ? 34.006 18.964 -31.592 1.00 50.16 95 GLY A N 1
ATOM 711 C CA . GLY A 1 95 ? 35.317 18.764 -32.215 1.00 50.16 95 GLY A CA 1
ATOM 712 C C . GLY A 1 95 ? 35.512 19.482 -33.548 1.00 50.16 95 GLY A C 1
ATOM 713 O O . GLY A 1 95 ? 35.347 18.889 -34.606 1.00 50.16 95 GLY A O 1
ATOM 714 N N . GLY A 1 96 ? 35.939 20.743 -33.485 1.00 41.38 96 GLY A N 1
ATOM 715 C CA . GLY A 1 96 ? 36.530 21.463 -34.613 1.00 41.38 96 GLY A CA 1
ATOM 716 C C . GLY A 1 96 ? 37.813 22.142 -34.151 1.00 41.38 96 GLY A C 1
ATOM 717 O O . GLY A 1 96 ? 37.769 23.257 -33.643 1.00 41.38 96 GLY A O 1
ATOM 718 N N . GLY A 1 97 ? 38.935 21.427 -34.246 1.00 50.97 97 GLY A N 1
ATOM 719 C CA . GLY A 1 97 ? 40.265 22.017 -34.155 1.00 50.97 97 GLY A CA 1
ATOM 720 C C . GLY A 1 97 ? 40.694 22.512 -35.534 1.00 50.97 97 GLY A C 1
ATOM 721 O O . GLY A 1 97 ? 40.731 21.721 -36.471 1.00 50.97 97 GLY A O 1
ATOM 722 N N . ASN A 1 98 ? 41.053 23.790 -35.635 1.00 51.81 98 ASN A N 1
ATOM 723 C CA . ASN A 1 98 ? 41.672 24.407 -36.812 1.00 51.81 98 ASN A CA 1
ATOM 724 C C . ASN A 1 98 ? 42.932 25.121 -36.281 1.00 51.81 98 ASN A C 1
ATOM 726 O O . ASN A 1 98 ? 42.820 25.901 -35.343 1.00 51.81 98 ASN A O 1
ATOM 730 N N . GLN A 1 99 ? 44.165 24.738 -36.629 1.00 48.00 99 GLN A N 1
ATOM 731 C CA . GLN A 1 99 ? 44.861 24.999 -37.899 1.00 48.00 99 GLN A CA 1
ATOM 732 C C . GLN A 1 99 ? 44.770 26.462 -38.364 1.00 48.00 99 GLN A C 1
ATOM 734 O O . GLN A 1 99 ? 43.936 26.781 -39.209 1.00 48.00 99 GLN A O 1
ATOM 739 N N . GLN A 1 100 ? 45.646 27.317 -37.822 1.00 45.69 100 GLN A N 1
ATOM 740 C CA . GLN A 1 100 ? 46.633 28.131 -38.557 1.00 45.69 100 GLN A CA 1
ATOM 741 C C . GLN A 1 100 ? 47.592 28.817 -37.582 1.00 45.69 100 GLN A C 1
ATOM 743 O O . GLN A 1 100 ? 47.108 29.317 -36.544 1.00 45.69 100 GLN A O 1
#